Protein AF-A0A7Y7B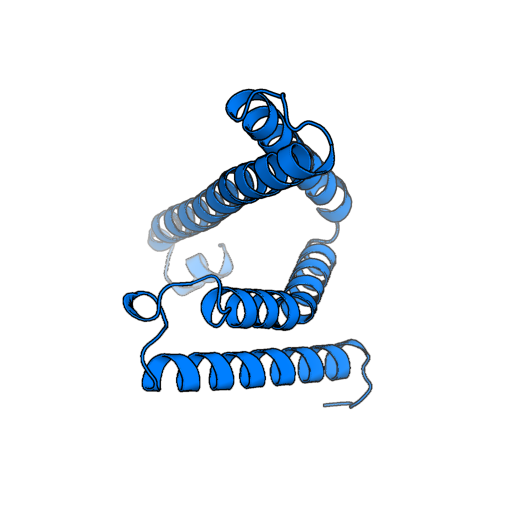IA2-F1 (afdb_monomer)

Sequence (148 aa):
MKLYTSAIGNWAYVIIAIAAFSTMFSTTITVVDGFGRAMGETIRLIFFKNAGIRTLYTVMMIVVAGVSFVFILLLASNLKDLVDLATTLSFVIAPVFAYINYKVIMSDQISAEFKPKPWLKNLAIAGLIFLTVFAIIYIVVYFDIISI

Structure (mmCIF, N/CA/C/O backbone):
data_AF-A0A7Y7BIA2-F1
#
_entry.id   AF-A0A7Y7BIA2-F1
#
loop_
_atom_site.group_PDB
_atom_site.id
_atom_site.type_symbol
_atom_site.label_atom_id
_atom_site.label_alt_id
_atom_site.label_comp_id
_atom_site.label_asym_id
_atom_site.label_entity_id
_atom_site.label_seq_id
_atom_site.pdbx_PDB_ins_code
_atom_site.Cartn_x
_atom_site.Cartn_y
_atom_site.Cartn_z
_atom_site.occupancy
_atom_site.B_iso_or_equiv
_atom_site.auth_seq_id
_atom_site.auth_comp_id
_atom_site.auth_asym_id
_atom_site.auth_atom_id
_atom_site.pdbx_PDB_model_num
ATOM 1 N N . MET A 1 1 ? 11.913 4.043 -21.008 1.00 60.03 1 MET A N 1
ATOM 2 C CA . MET A 1 1 ? 12.055 5.406 -21.577 1.00 60.03 1 MET A CA 1
ATOM 3 C C . MET A 1 1 ? 12.566 5.392 -23.013 1.00 60.03 1 MET A C 1
ATOM 5 O O . MET A 1 1 ? 11.836 5.890 -23.854 1.00 60.03 1 MET A O 1
ATOM 9 N N . LYS A 1 2 ? 13.715 4.758 -23.321 1.00 67.06 2 LYS A N 1
ATOM 10 C CA . LYS A 1 2 ? 14.268 4.687 -24.696 1.00 67.06 2 LYS A CA 1
ATOM 11 C C . LYS A 1 2 ? 13.275 4.194 -25.762 1.00 67.06 2 LYS A C 1
ATOM 13 O O . LYS A 1 2 ? 13.246 4.732 -26.859 1.00 67.06 2 LYS A O 1
ATOM 18 N N . LEU A 1 3 ? 12.435 3.218 -25.413 1.00 71.00 3 LEU A N 1
ATOM 19 C CA . LEU A 1 3 ? 11.439 2.640 -26.320 1.00 71.00 3 LEU A CA 1
ATOM 20 C C . LEU A 1 3 ? 10.357 3.660 -26.730 1.00 71.00 3 LEU A C 1
ATOM 22 O O . LEU A 1 3 ? 10.069 3.820 -27.909 1.00 71.00 3 LEU A O 1
ATOM 26 N N . TYR A 1 4 ? 9.833 4.427 -25.768 1.00 69.94 4 TYR A N 1
ATOM 27 C CA . TYR A 1 4 ? 8.806 5.447 -26.014 1.00 69.94 4 TYR A CA 1
ATOM 28 C C . TYR A 1 4 ? 9.367 6.708 -26.679 1.00 69.94 4 TYR A C 1
ATOM 30 O O . TYR A 1 4 ? 8.738 7.263 -27.575 1.00 69.94 4 TYR A O 1
ATOM 38 N N . THR A 1 5 ? 10.576 7.137 -26.304 1.00 74.56 5 THR A N 1
ATOM 39 C CA . THR A 1 5 ? 11.243 8.277 -26.957 1.00 74.56 5 THR A CA 1
ATOM 40 C C . THR A 1 5 ? 11.655 7.968 -28.389 1.00 74.56 5 THR A C 1
ATOM 42 O O . THR A 1 5 ? 11.675 8.873 -29.216 1.00 74.56 5 THR A O 1
ATOM 45 N N . SER A 1 6 ? 11.954 6.702 -28.701 1.00 77.69 6 SER A N 1
ATOM 46 C CA . SER A 1 6 ? 12.239 6.271 -30.073 1.00 77.69 6 SER A CA 1
ATOM 47 C C . SER A 1 6 ? 10.989 6.240 -30.958 1.00 77.69 6 SER A C 1
ATOM 49 O O . SER A 1 6 ? 11.120 6.399 -32.165 1.00 77.69 6 SER A O 1
ATOM 51 N N . ALA A 1 7 ? 9.800 6.033 -30.382 1.00 82.12 7 ALA A N 1
ATOM 52 C CA . ALA A 1 7 ? 8.540 5.978 -31.125 1.00 82.12 7 ALA A CA 1
ATOM 53 C C . ALA A 1 7 ? 7.875 7.358 -31.303 1.00 82.12 7 ALA A C 1
ATOM 55 O O . ALA A 1 7 ? 7.305 7.629 -32.354 1.00 82.12 7 ALA A O 1
ATOM 56 N N . ILE A 1 8 ? 7.941 8.228 -30.286 1.00 83.38 8 ILE A N 1
ATOM 57 C CA . ILE A 1 8 ? 7.230 9.527 -30.257 1.00 83.38 8 ILE A CA 1
ATOM 58 C C . ILE A 1 8 ? 8.169 10.712 -30.556 1.00 83.38 8 ILE A C 1
ATOM 60 O O . ILE A 1 8 ? 7.735 11.777 -30.998 1.00 83.38 8 ILE A O 1
ATOM 64 N N . GLY A 1 9 ? 9.472 10.536 -30.337 1.00 83.00 9 GLY A N 1
ATOM 65 C CA . GLY A 1 9 ? 10.485 11.576 -30.484 1.00 83.00 9 GLY A CA 1
ATOM 66 C C . GLY A 1 9 ? 11.057 12.049 -29.147 1.00 83.00 9 GLY A C 1
ATOM 67 O O . GLY A 1 9 ? 10.478 11.868 -28.073 1.00 83.00 9 GLY A O 1
ATOM 68 N N . ASN A 1 10 ? 12.235 12.674 -29.213 1.00 83.75 10 ASN A N 1
ATOM 69 C CA . ASN A 1 10 ? 13.040 12.988 -28.030 1.00 83.75 10 ASN A CA 1
ATOM 70 C C . ASN A 1 10 ? 12.393 14.037 -27.101 1.00 83.75 10 ASN A C 1
ATOM 72 O O . ASN A 1 10 ? 12.648 14.039 -25.900 1.00 83.75 10 ASN A O 1
ATOM 76 N N . TRP A 1 11 ? 11.513 14.895 -27.631 1.00 87.50 11 TRP A N 1
ATOM 77 C CA . TRP A 1 11 ? 10.777 15.907 -26.858 1.00 87.50 11 TRP A CA 1
ATOM 78 C C . TRP A 1 11 ? 9.844 15.282 -25.806 1.00 87.50 11 TRP A C 1
ATOM 80 O O . TRP A 1 11 ? 9.665 15.841 -24.724 1.00 87.50 11 TRP A O 1
ATOM 90 N N . ALA A 1 12 ? 9.308 14.087 -26.080 1.00 87.75 12 ALA A N 1
ATOM 91 C CA . ALA A 1 12 ? 8.417 13.378 -25.166 1.00 8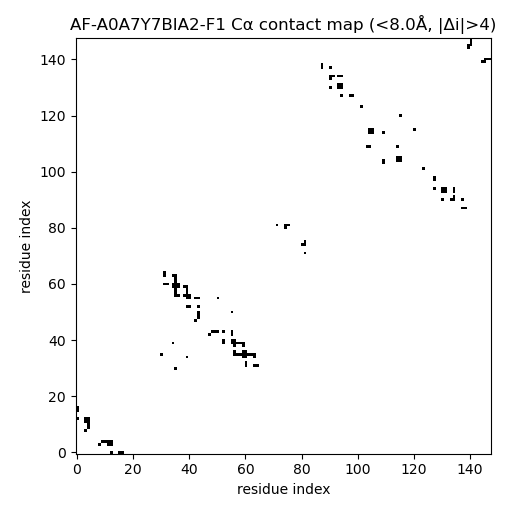7.75 12 ALA A CA 1
ATOM 92 C C . ALA A 1 12 ? 9.149 12.831 -23.930 1.00 87.75 12 ALA A C 1
ATOM 94 O O . ALA A 1 12 ? 8.505 12.534 -22.924 1.00 87.75 12 ALA A O 1
ATOM 95 N N . TYR A 1 13 ? 10.486 12.725 -23.969 1.00 87.25 13 TYR A N 1
ATOM 96 C CA . TYR A 1 13 ? 11.281 12.223 -22.847 1.00 87.25 13 TYR A CA 1
ATOM 97 C C . TYR A 1 13 ? 10.999 12.991 -21.557 1.00 87.25 13 TYR A C 1
ATOM 99 O O . TYR A 1 13 ? 10.735 12.379 -20.527 1.00 87.25 13 TYR A O 1
ATOM 107 N N . VAL A 1 14 ? 11.024 14.325 -21.625 1.00 89.31 14 VAL A N 1
ATOM 108 C CA . VAL A 1 14 ? 10.873 15.190 -20.448 1.00 89.31 14 VAL A CA 1
ATOM 109 C C . VAL A 1 14 ? 9.484 15.021 -19.833 1.00 89.31 14 VAL A C 1
ATOM 111 O O . VAL A 1 14 ? 9.364 14.862 -18.622 1.00 89.31 14 VAL A O 1
ATOM 114 N N . ILE A 1 15 ? 8.443 14.967 -20.668 1.00 91.12 15 ILE A N 1
ATOM 115 C CA . ILE A 1 15 ? 7.057 14.781 -20.218 1.00 91.12 15 ILE A CA 1
ATOM 116 C C . ILE A 1 15 ? 6.892 13.414 -19.547 1.00 91.12 15 ILE A C 1
ATOM 118 O O . ILE A 1 15 ? 6.371 13.329 -18.436 1.00 91.12 15 ILE A O 1
ATOM 122 N N . ILE A 1 16 ? 7.379 12.347 -20.188 1.00 89.88 16 ILE A N 1
ATOM 123 C CA . ILE A 1 16 ? 7.281 10.979 -19.661 1.00 89.88 16 ILE A CA 1
ATOM 124 C C . ILE A 1 16 ? 8.078 10.841 -18.361 1.00 89.88 16 ILE A C 1
ATOM 126 O O . ILE A 1 16 ? 7.600 10.212 -17.419 1.00 89.88 16 ILE A O 1
ATOM 130 N N . ALA A 1 17 ? 9.276 11.422 -18.289 1.00 90.94 17 ALA A N 1
ATOM 131 C CA . ALA A 1 17 ? 10.119 11.362 -17.101 1.00 90.94 17 ALA A CA 1
ATOM 132 C C . ALA A 1 17 ? 9.457 12.056 -15.903 1.00 90.94 17 ALA A C 1
ATOM 134 O O . ALA A 1 17 ? 9.398 11.463 -14.827 1.00 90.94 17 ALA A O 1
ATOM 135 N N . ILE A 1 18 ? 8.905 13.261 -16.097 1.00 94.56 18 ILE A N 1
ATOM 136 C CA . ILE A 1 18 ? 8.185 13.988 -15.042 1.00 94.56 18 ILE A CA 1
ATOM 137 C C . ILE A 1 18 ? 6.943 13.203 -14.611 1.00 94.56 18 ILE A C 1
ATOM 139 O O . ILE A 1 18 ? 6.758 12.971 -13.421 1.00 94.56 18 ILE A O 1
ATOM 143 N N . ALA A 1 19 ? 6.129 12.726 -15.556 1.00 93.44 19 ALA A N 1
ATOM 144 C CA . ALA A 1 19 ? 4.916 11.970 -15.244 1.00 93.44 19 ALA A CA 1
ATOM 145 C C . ALA A 1 19 ? 5.213 10.669 -14.477 1.00 93.44 19 ALA A C 1
ATOM 147 O O . ALA A 1 19 ? 4.559 10.371 -13.474 1.00 93.44 19 ALA A O 1
ATOM 148 N N . ALA A 1 20 ? 6.221 9.908 -14.915 1.00 91.69 20 ALA A N 1
ATOM 149 C CA . ALA A 1 20 ? 6.640 8.678 -14.251 1.00 91.69 20 ALA A CA 1
ATOM 150 C C . ALA A 1 20 ? 7.181 8.955 -12.841 1.00 91.69 20 ALA A C 1
ATOM 152 O O . ALA A 1 20 ? 6.778 8.281 -11.893 1.00 91.69 20 ALA A O 1
ATOM 153 N N . PHE A 1 21 ? 8.034 9.976 -12.690 1.00 94.38 21 PHE A N 1
ATOM 154 C CA . PHE A 1 21 ? 8.560 10.378 -11.387 1.00 94.38 21 PHE A CA 1
ATOM 155 C C . PHE A 1 21 ? 7.437 10.810 -10.443 1.00 94.38 21 PHE A C 1
ATOM 157 O O . PHE A 1 21 ? 7.340 10.280 -9.341 1.00 94.38 21 PHE A O 1
ATOM 164 N N . SER A 1 22 ? 6.553 11.712 -10.877 1.00 96.25 22 SER A N 1
ATOM 165 C CA . SER A 1 22 ? 5.427 12.183 -10.066 1.00 96.25 22 SER A CA 1
ATOM 166 C C . SER A 1 22 ? 4.511 11.039 -9.636 1.00 96.25 22 SER A C 1
ATOM 168 O O . SER A 1 22 ? 4.091 11.002 -8.481 1.00 96.25 22 SER A O 1
ATOM 170 N N . THR A 1 23 ? 4.252 10.075 -10.525 1.00 95.31 23 THR A N 1
ATOM 171 C CA . THR A 1 23 ? 3.422 8.903 -10.212 1.00 95.31 23 THR A CA 1
ATOM 172 C C . THR A 1 23 ? 4.082 8.026 -9.145 1.00 95.31 23 THR A C 1
ATOM 174 O O . THR A 1 23 ? 3.469 7.767 -8.112 1.00 95.31 23 THR A O 1
ATOM 177 N N . MET A 1 24 ? 5.345 7.624 -9.339 1.00 93.88 24 MET A N 1
ATOM 178 C CA . MET A 1 24 ? 6.067 6.766 -8.383 1.00 93.88 24 MET A CA 1
ATOM 179 C C . MET A 1 24 ? 6.331 7.468 -7.043 1.00 93.88 24 MET A C 1
ATOM 181 O O . MET A 1 24 ? 6.277 6.849 -5.975 1.00 93.88 24 MET A O 1
ATOM 185 N N . PHE A 1 25 ? 6.597 8.773 -7.081 1.00 94.69 25 PHE A N 1
ATOM 186 C CA . PHE A 1 25 ? 6.795 9.578 -5.883 1.00 94.69 25 PHE A CA 1
ATOM 187 C C . PHE A 1 25 ? 5.499 9.693 -5.076 1.00 94.69 25 PHE A C 1
ATOM 189 O O . PHE A 1 25 ? 5.505 9.446 -3.870 1.00 94.69 25 PHE A O 1
ATOM 196 N N . SER A 1 26 ? 4.372 9.974 -5.742 1.00 96.12 26 SER A N 1
ATOM 197 C CA . SER A 1 26 ? 3.064 10.034 -5.088 1.00 96.12 26 SER A CA 1
ATOM 198 C C . SER A 1 26 ? 2.709 8.703 -4.433 1.00 96.12 26 SER A C 1
ATOM 200 O O . SER A 1 26 ? 2.313 8.697 -3.270 1.00 96.12 26 SER A O 1
ATOM 202 N N . THR A 1 27 ? 2.886 7.573 -5.127 1.00 94.25 27 THR A N 1
ATOM 203 C CA . THR A 1 27 ? 2.580 6.254 -4.550 1.00 94.25 27 THR A CA 1
ATOM 204 C C . THR A 1 27 ? 3.458 5.944 -3.342 1.00 94.25 27 THR A C 1
ATOM 206 O O . THR A 1 27 ? 2.969 5.400 -2.355 1.00 94.25 27 THR A O 1
ATOM 209 N N . THR A 1 28 ? 4.734 6.342 -3.380 1.00 93.81 28 THR A N 1
ATOM 210 C CA . THR A 1 28 ? 5.658 6.158 -2.251 1.00 93.81 28 THR A CA 1
ATOM 211 C C . THR A 1 28 ? 5.203 6.951 -1.028 1.00 93.81 28 THR A C 1
ATOM 213 O O . THR A 1 28 ? 5.124 6.391 0.065 1.00 93.81 28 THR A O 1
ATOM 216 N N . ILE A 1 29 ? 4.839 8.227 -1.205 1.00 94.12 29 ILE A N 1
ATOM 217 C CA . ILE A 1 29 ? 4.316 9.060 -0.113 1.00 94.12 29 ILE A CA 1
ATOM 218 C C . ILE A 1 29 ? 3.032 8.458 0.452 1.00 94.12 29 ILE A C 1
ATOM 220 O O . ILE A 1 29 ? 2.927 8.298 1.665 1.00 94.12 29 ILE A O 1
ATOM 224 N N . THR A 1 30 ? 2.076 8.089 -0.405 1.00 94.75 30 THR A N 1
ATOM 225 C CA . THR A 1 30 ? 0.792 7.527 0.033 1.00 94.75 30 THR A CA 1
ATOM 226 C C . THR A 1 30 ? 0.975 6.255 0.862 1.00 94.75 30 THR A C 1
ATOM 228 O O . THR A 1 30 ? 0.293 6.089 1.871 1.00 94.75 30 THR A O 1
ATOM 231 N N . VAL A 1 31 ? 1.902 5.371 0.479 1.00 93.19 31 VAL A N 1
ATOM 232 C CA . VAL A 1 31 ? 2.191 4.137 1.227 1.00 93.19 31 VAL A CA 1
ATOM 233 C C . VAL A 1 31 ? 2.860 4.455 2.564 1.00 93.19 31 VAL A C 1
ATOM 235 O O .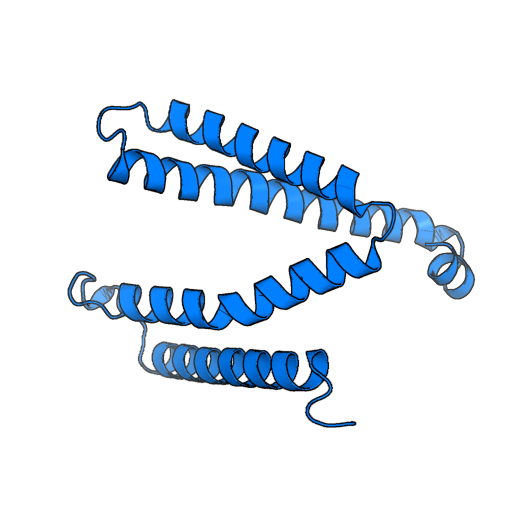 VAL A 1 31 ? 2.396 3.992 3.603 1.00 93.19 31 VAL A O 1
ATOM 238 N N . VAL A 1 32 ? 3.917 5.267 2.567 1.00 94.88 32 VAL A N 1
ATOM 239 C CA . VAL A 1 32 ? 4.677 5.572 3.790 1.00 94.88 32 VAL A CA 1
ATOM 240 C C . VAL A 1 32 ? 3.820 6.325 4.819 1.00 94.88 32 VAL A C 1
ATOM 242 O O . VAL A 1 32 ? 3.826 5.969 5.998 1.00 94.88 32 VAL A O 1
ATOM 245 N N . ASP A 1 33 ? 3.036 7.310 4.378 1.00 94.00 33 ASP A N 1
ATOM 246 C CA . ASP A 1 33 ? 2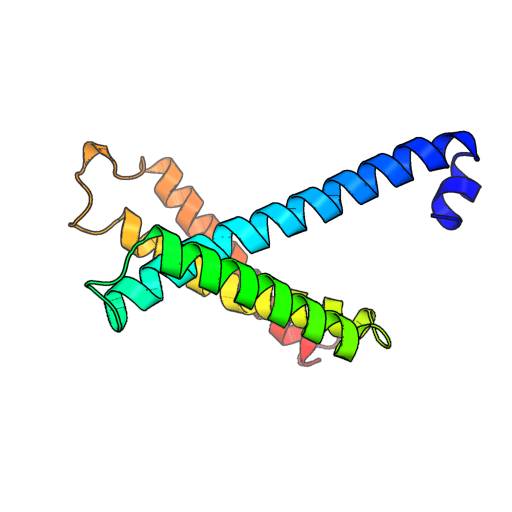.106 8.066 5.226 1.00 94.00 33 ASP A CA 1
ATOM 247 C C . ASP A 1 33 ? 0.923 7.201 5.693 1.00 94.00 33 ASP A C 1
ATOM 249 O O . ASP A 1 33 ? 0.658 7.073 6.894 1.00 94.00 33 ASP A O 1
ATOM 253 N N . GLY A 1 34 ? 0.250 6.537 4.748 1.00 93.88 34 GLY A N 1
ATOM 254 C CA . GLY A 1 34 ? -0.953 5.752 5.010 1.00 93.88 34 GLY A CA 1
ATOM 255 C C . GLY A 1 34 ? -0.696 4.561 5.931 1.00 93.88 34 GLY A C 1
ATOM 256 O O . GLY A 1 34 ? -1.376 4.410 6.952 1.00 93.88 34 GLY A O 1
ATOM 257 N N . PHE A 1 35 ? 0.310 3.736 5.620 1.00 92.88 35 PHE A N 1
ATOM 258 C CA . PHE A 1 35 ? 0.661 2.592 6.465 1.00 92.88 35 PHE A CA 1
ATOM 259 C C . PHE A 1 35 ? 1.294 3.031 7.783 1.00 92.88 35 PHE A C 1
ATOM 261 O O . PHE A 1 35 ? 0.957 2.451 8.813 1.00 92.88 35 PHE A O 1
ATOM 268 N N . GLY A 1 36 ? 2.124 4.081 7.798 1.00 94.06 36 GLY A N 1
ATOM 269 C CA . GLY A 1 36 ? 2.675 4.628 9.041 1.00 94.06 36 GLY A CA 1
ATOM 270 C C . GLY A 1 36 ? 1.575 5.016 10.035 1.00 94.06 36 GLY A C 1
ATOM 271 O O . GLY A 1 36 ? 1.648 4.675 11.219 1.00 94.06 36 GLY A O 1
ATOM 272 N N . ARG A 1 37 ? 0.500 5.653 9.553 1.00 92.94 37 ARG A N 1
ATOM 273 C CA . ARG A 1 37 ? -0.662 6.022 10.375 1.00 92.94 37 ARG A CA 1
ATOM 274 C C . ARG A 1 37 ? -1.487 4.814 10.812 1.00 92.94 37 ARG A C 1
ATOM 276 O O . ARG A 1 37 ? -1.784 4.685 11.999 1.00 92.94 37 ARG A O 1
ATOM 283 N N . ALA A 1 38 ? -1.839 3.926 9.883 1.00 93.00 38 ALA A N 1
ATOM 284 C CA . ALA A 1 38 ? -2.664 2.756 10.184 1.00 93.00 38 ALA A CA 1
ATOM 285 C C . ALA A 1 38 ? -1.964 1.782 11.151 1.00 93.00 38 ALA A C 1
ATOM 287 O O . ALA A 1 38 ? -2.562 1.333 12.133 1.00 93.00 38 ALA A O 1
ATOM 288 N N . MET A 1 39 ? -0.680 1.494 10.917 1.00 93.44 39 MET A N 1
ATOM 289 C CA . MET A 1 39 ? 0.128 0.647 11.797 1.00 93.44 39 MET A CA 1
ATOM 290 C C . MET A 1 39 ? 0.378 1.320 13.146 1.00 93.44 39 MET A C 1
ATOM 292 O O . MET A 1 39 ? 0.294 0.653 14.176 1.00 93.44 39 MET A O 1
ATOM 296 N N . GLY A 1 40 ? 0.624 2.636 13.148 1.00 93.69 40 GLY A N 1
ATOM 297 C CA . GLY A 1 40 ? 0.760 3.433 14.364 1.00 93.69 40 GLY A CA 1
ATOM 298 C C . GLY A 1 40 ? -0.444 3.268 15.290 1.00 93.69 40 GLY A C 1
ATOM 299 O O . GLY A 1 40 ? -0.277 2.858 16.435 1.00 93.69 40 GLY A O 1
ATOM 300 N N . GLU A 1 41 ? -1.667 3.489 14.802 1.00 93.25 41 GLU A N 1
ATOM 301 C CA . GLU A 1 41 ? -2.863 3.286 15.636 1.00 93.25 41 GLU A CA 1
ATOM 302 C C . GLU A 1 41 ? -3.065 1.830 16.046 1.00 93.25 41 GLU A C 1
ATOM 304 O O . GLU A 1 41 ? -3.409 1.552 17.194 1.00 93.25 41 GLU A O 1
ATOM 309 N N . THR A 1 42 ? -2.821 0.888 15.135 1.00 92.25 42 THR A N 1
ATOM 310 C CA . THR A 1 42 ? -3.010 -0.540 15.420 1.00 92.25 42 THR A CA 1
ATOM 311 C C . THR A 1 42 ? -2.116 -0.988 16.579 1.00 92.25 42 THR A C 1
ATOM 313 O O . THR A 1 42 ? -2.592 -1.584 17.545 1.00 92.25 42 THR A O 1
ATOM 316 N N . ILE A 1 43 ? -0.828 -0.638 16.546 1.00 92.88 43 ILE A N 1
ATOM 317 C CA . ILE A 1 43 ? 0.130 -1.002 17.601 1.00 92.88 43 ILE A CA 1
ATOM 318 C C . ILE A 1 43 ? -0.174 -0.248 18.898 1.00 92.88 43 ILE A C 1
ATOM 320 O O . ILE A 1 43 ? -0.037 -0.815 19.986 1.00 92.88 43 ILE A O 1
ATOM 324 N N . ARG A 1 44 ? -0.639 1.003 18.807 1.00 93.44 44 ARG A N 1
ATOM 325 C CA . ARG A 1 44 ? -1.070 1.773 19.978 1.00 93.44 44 ARG A CA 1
ATOM 326 C C . ARG A 1 44 ? -2.217 1.075 20.696 1.00 93.44 44 ARG A C 1
ATOM 328 O O . ARG A 1 44 ? -2.160 0.907 21.909 1.00 93.44 44 ARG A O 1
ATOM 335 N N . LEU A 1 45 ? -3.243 0.665 19.956 1.00 92.06 45 LEU A N 1
ATOM 336 C CA . LEU A 1 45 ? -4.433 0.033 20.519 1.00 92.06 45 LEU A CA 1
ATOM 337 C C . LEU A 1 45 ? -4.133 -1.345 21.119 1.00 92.06 45 LEU A C 1
ATOM 339 O O . LEU A 1 45 ? -4.727 -1.685 22.141 1.00 92.06 45 LEU A O 1
ATOM 343 N N . ILE A 1 46 ? -3.213 -2.108 20.520 1.00 93.19 46 ILE A N 1
ATOM 344 C CA . ILE A 1 46 ? -2.891 -3.472 20.964 1.00 93.19 46 ILE A CA 1
ATOM 345 C C . ILE A 1 46 ? -1.877 -3.483 22.119 1.00 93.19 46 ILE A C 1
ATOM 347 O O . ILE A 1 46 ? -2.091 -4.190 23.101 1.00 93.19 46 ILE A O 1
ATOM 351 N N . PHE A 1 47 ? -0.783 -2.718 22.026 1.00 91.88 47 PHE A N 1
ATOM 352 C CA . PHE A 1 47 ? 0.370 -2.864 22.930 1.00 91.88 47 PHE A CA 1
ATOM 353 C C . PHE A 1 47 ? 0.664 -1.629 23.786 1.00 91.88 47 PHE A C 1
ATOM 355 O O . PHE A 1 47 ? 1.127 -1.763 24.917 1.00 91.88 47 PHE A O 1
ATOM 362 N N . PHE A 1 48 ? 0.401 -0.421 23.280 1.00 88.31 48 PHE A N 1
ATOM 363 C CA . PHE A 1 48 ? 0.858 0.821 23.914 1.00 88.31 48 PHE A CA 1
ATOM 364 C C . PHE A 1 48 ? -0.255 1.868 24.020 1.00 88.31 48 PHE A C 1
ATOM 366 O O . PHE A 1 48 ? -0.119 2.989 23.533 1.00 88.31 48 PHE A O 1
ATOM 373 N N . LYS A 1 49 ? -1.361 1.524 24.692 1.00 83.19 49 LYS A N 1
ATOM 374 C CA . LYS A 1 49 ? -2.578 2.362 24.758 1.00 83.19 49 LYS A CA 1
ATOM 375 C C . LYS A 1 49 ? -2.322 3.788 25.275 1.00 83.19 49 LYS A C 1
ATOM 377 O O . LYS A 1 49 ? -2.976 4.733 24.837 1.00 83.19 49 LYS A O 1
ATOM 382 N N . ASN A 1 50 ? -1.329 3.940 26.154 1.00 85.06 50 ASN A N 1
ATOM 383 C CA . ASN A 1 50 ? -0.931 5.218 26.752 1.00 85.06 50 ASN A CA 1
ATOM 384 C C . ASN A 1 50 ? 0.162 5.963 25.962 1.00 85.06 50 ASN A C 1
ATOM 386 O O . ASN A 1 50 ? 0.515 7.081 26.329 1.00 85.06 50 ASN A O 1
ATOM 390 N N . ALA A 1 51 ? 0.719 5.372 24.901 1.00 83.50 51 ALA A N 1
ATOM 391 C CA . ALA A 1 51 ? 1.747 6.030 24.105 1.00 83.50 51 ALA A CA 1
ATOM 392 C C . ALA A 1 51 ? 1.174 7.178 23.265 1.00 83.50 51 ALA A C 1
ATOM 394 O O . ALA A 1 51 ? 0.011 7.173 22.840 1.00 83.50 51 ALA A O 1
ATOM 395 N N . GLY A 1 52 ? 2.037 8.164 23.009 1.00 86.38 52 GLY A N 1
ATOM 396 C CA . GLY A 1 52 ? 1.733 9.313 22.171 1.00 86.38 52 GLY A CA 1
ATOM 397 C C . GLY A 1 52 ? 1.469 8.896 20.728 1.00 86.38 52 GLY A C 1
ATOM 398 O O . GLY A 1 52 ? 2.312 8.275 20.080 1.00 86.38 52 GLY A O 1
ATOM 399 N N . ILE A 1 53 ? 0.309 9.301 20.216 1.00 87.56 53 ILE A N 1
ATOM 400 C CA . ILE A 1 53 ? -0.177 8.966 18.874 1.00 87.56 53 ILE A CA 1
ATOM 401 C C . ILE A 1 53 ? 0.827 9.366 17.780 1.00 87.56 53 ILE A C 1
ATOM 403 O O . ILE A 1 53 ? 1.147 8.588 16.887 1.00 87.56 53 ILE A O 1
ATOM 407 N N . ARG A 1 54 ? 1.409 10.565 17.923 1.00 88.75 54 ARG A N 1
ATOM 408 C CA . ARG A 1 54 ? 2.368 11.144 16.980 1.00 88.75 54 ARG A CA 1
ATOM 409 C C . ARG A 1 54 ? 3.698 10.402 16.999 1.00 88.75 54 ARG A C 1
ATOM 411 O O . ARG A 1 54 ? 4.277 10.183 15.945 1.00 88.75 54 ARG A O 1
ATOM 418 N N . THR A 1 55 ? 4.156 9.992 18.180 1.00 90.19 55 THR A N 1
ATOM 419 C CA . THR A 1 55 ? 5.407 9.246 18.334 1.00 90.19 55 THR A CA 1
ATOM 420 C C . THR A 1 55 ? 5.311 7.903 17.630 1.00 90.19 55 THR A C 1
ATOM 422 O O . THR A 1 55 ? 6.183 7.569 16.834 1.00 90.19 55 THR A O 1
ATOM 425 N N . LEU A 1 56 ? 4.232 7.154 17.873 1.00 90.69 56 LEU A N 1
ATOM 426 C CA . LEU A 1 56 ? 4.082 5.823 17.293 1.00 90.69 56 LEU A CA 1
ATOM 427 C C . LEU A 1 56 ? 3.858 5.883 15.778 1.00 90.69 56 LEU A C 1
ATOM 429 O O . LEU A 1 56 ? 4.441 5.088 15.051 1.00 90.69 56 LEU A O 1
ATOM 433 N N . TYR A 1 57 ? 3.115 6.881 15.299 1.00 93.25 57 TYR A N 1
ATOM 434 C CA . TYR A 1 57 ? 3.019 7.203 13.876 1.00 93.25 57 TYR A CA 1
ATOM 435 C C . TYR A 1 57 ? 4.388 7.477 13.235 1.00 93.25 57 TYR A C 1
ATOM 437 O O . TYR A 1 57 ? 4.729 6.842 12.240 1.00 93.25 57 TYR A O 1
ATOM 445 N N . THR A 1 58 ? 5.198 8.381 13.801 1.00 92.69 58 THR A N 1
ATOM 446 C CA . THR A 1 58 ? 6.522 8.711 13.247 1.00 92.69 58 THR A CA 1
ATOM 447 C C . THR A 1 58 ? 7.449 7.498 13.248 1.00 92.69 58 THR A C 1
ATOM 449 O O . THR A 1 58 ? 8.129 7.252 12.254 1.00 92.69 58 THR A O 1
ATOM 452 N N . VAL A 1 59 ? 7.449 6.706 14.326 1.00 94.25 59 VAL A N 1
ATOM 453 C CA . VAL A 1 59 ? 8.238 5.468 14.393 1.00 94.25 59 VAL A CA 1
ATOM 454 C C . VAL A 1 59 ? 7.789 4.489 13.310 1.00 94.25 59 VAL A C 1
ATOM 456 O O . VAL A 1 59 ? 8.629 3.986 12.569 1.00 94.25 59 VAL A O 1
ATOM 459 N N . MET A 1 60 ? 6.483 4.254 13.161 1.00 94.44 60 MET A N 1
ATOM 460 C CA . MET A 1 60 ? 5.974 3.320 12.154 1.00 94.44 60 MET A CA 1
ATOM 461 C C . MET A 1 60 ? 6.208 3.802 10.727 1.00 94.44 60 MET A C 1
ATOM 463 O O . MET A 1 60 ? 6.525 2.988 9.869 1.00 94.44 60 MET A O 1
ATOM 467 N N . MET A 1 61 ? 6.145 5.107 10.469 1.00 94.88 61 MET A N 1
ATOM 468 C CA . MET A 1 61 ? 6.521 5.671 9.173 1.00 94.88 61 MET A CA 1
ATOM 469 C C . MET A 1 61 ? 7.983 5.353 8.821 1.00 94.88 61 MET A C 1
ATOM 471 O O . MET A 1 61 ? 8.263 4.896 7.712 1.00 94.88 61 MET A O 1
ATOM 475 N N . ILE A 1 62 ? 8.910 5.549 9.768 1.00 95.69 62 ILE A N 1
ATOM 476 C CA . ILE A 1 62 ? 10.334 5.229 9.576 1.00 95.69 62 ILE A CA 1
ATOM 477 C C . ILE A 1 62 ? 10.519 3.725 9.354 1.00 95.69 62 ILE A C 1
ATOM 479 O O . ILE A 1 62 ? 11.283 3.328 8.477 1.00 95.69 62 ILE A O 1
ATOM 483 N N . VAL A 1 63 ? 9.797 2.888 10.104 1.00 95.69 63 VAL A N 1
ATOM 484 C CA . VAL A 1 63 ? 9.835 1.428 9.941 1.00 95.69 63 VAL A CA 1
ATOM 485 C C . VAL A 1 63 ? 9.341 1.020 8.553 1.00 95.69 63 VAL A C 1
ATOM 487 O O . VAL A 1 63 ? 10.036 0.273 7.872 1.00 95.69 63 VAL A O 1
ATOM 490 N N . VAL A 1 64 ? 8.196 1.534 8.094 1.00 95.00 64 VAL A N 1
ATOM 491 C CA . VAL A 1 64 ? 7.652 1.236 6.757 1.00 95.00 64 VAL A CA 1
ATOM 492 C C . VAL A 1 64 ? 8.638 1.652 5.667 1.00 95.00 64 VAL A C 1
ATOM 494 O O . VAL A 1 64 ? 8.928 0.854 4.775 1.00 95.00 64 VAL A O 1
ATOM 497 N N . ALA A 1 65 ? 9.200 2.861 5.752 1.00 94.94 65 ALA A N 1
ATOM 498 C CA . ALA A 1 65 ? 10.186 3.343 4.788 1.00 94.94 65 ALA A CA 1
ATOM 499 C C . ALA A 1 65 ? 11.465 2.487 4.796 1.00 94.94 65 ALA A C 1
ATOM 501 O O . ALA A 1 65 ? 11.937 2.074 3.737 1.00 94.94 65 ALA A O 1
ATOM 502 N N . GLY A 1 66 ? 11.995 2.172 5.981 1.00 95.62 66 GLY A N 1
ATOM 503 C CA . GLY A 1 66 ? 13.207 1.372 6.146 1.00 95.62 66 GLY A CA 1
ATOM 504 C C . GLY A 1 66 ? 13.042 -0.062 5.647 1.00 95.62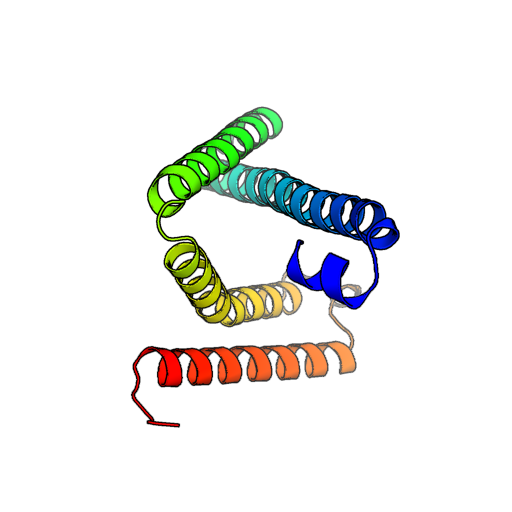 66 GLY A C 1
ATOM 505 O O . GLY A 1 66 ? 13.859 -0.532 4.859 1.00 95.62 66 GLY A O 1
ATOM 506 N N . VAL A 1 67 ? 11.961 -0.742 6.039 1.00 93.88 67 VAL A N 1
ATOM 507 C CA . VAL A 1 67 ? 11.662 -2.113 5.591 1.00 93.88 67 VAL A CA 1
ATOM 508 C C . VAL A 1 67 ? 11.457 -2.153 4.079 1.00 93.88 67 VAL A C 1
ATOM 510 O O . VAL A 1 67 ? 12.020 -3.025 3.420 1.00 93.88 67 VAL A O 1
ATOM 513 N N . SER A 1 68 ? 10.719 -1.190 3.519 1.00 91.50 68 SER A N 1
ATOM 514 C CA . SER A 1 68 ? 10.511 -1.102 2.068 1.00 91.50 68 SER A CA 1
ATOM 515 C C . SER A 1 68 ? 11.832 -0.906 1.326 1.00 91.50 68 SER A C 1
ATOM 517 O O . SER A 1 68 ? 12.083 -1.574 0.327 1.00 91.50 68 SER A O 1
ATOM 519 N N . PHE A 1 69 ? 12.708 -0.035 1.832 1.00 92.00 69 PHE A N 1
ATOM 520 C CA . PHE A 1 69 ? 14.019 0.207 1.233 1.00 92.00 69 PHE A CA 1
ATOM 521 C C . PHE A 1 69 ? 14.913 -1.039 1.275 1.00 92.00 69 PHE A C 1
ATOM 523 O O . PHE A 1 69 ? 15.525 -1.385 0.267 1.00 92.00 69 PHE A O 1
ATOM 530 N N . VAL A 1 70 ? 14.935 -1.759 2.402 1.00 92.12 70 VAL A N 1
ATOM 531 C CA . VAL A 1 70 ? 15.657 -3.037 2.520 1.00 92.12 70 VAL A CA 1
ATOM 532 C C . VAL A 1 70 ? 15.111 -4.066 1.529 1.00 92.12 70 VAL A C 1
ATOM 534 O O . VAL A 1 70 ? 15.894 -4.692 0.819 1.00 92.12 70 VAL A O 1
ATOM 537 N N . PHE A 1 71 ? 13.787 -4.205 1.420 1.00 88.31 71 PHE A N 1
ATOM 538 C CA . PHE A 1 71 ? 13.160 -5.109 0.451 1.00 88.31 71 PHE A CA 1
ATOM 539 C C . PHE A 1 71 ? 13.558 -4.783 -0.991 1.00 88.31 71 PHE A C 1
ATOM 541 O O . PHE A 1 71 ? 13.884 -5.688 -1.758 1.00 88.31 71 PHE A O 1
ATOM 548 N N . ILE A 1 72 ? 13.582 -3.494 -1.346 1.00 88.38 72 ILE A N 1
ATOM 549 C CA . ILE A 1 72 ? 14.032 -3.046 -2.666 1.00 88.38 72 ILE A CA 1
ATOM 550 C C . ILE A 1 72 ? 15.495 -3.432 -2.883 1.00 88.38 72 ILE A C 1
ATOM 552 O O . ILE A 1 72 ? 15.801 -3.991 -3.925 1.00 88.38 72 ILE A O 1
ATOM 556 N N . LEU A 1 73 ? 16.396 -3.201 -1.923 1.00 89.56 73 LEU A N 1
ATOM 557 C CA . LEU A 1 73 ? 17.810 -3.566 -2.082 1.00 89.56 73 LEU A CA 1
ATOM 558 C C . LEU A 1 73 ? 18.022 -5.075 -2.269 1.00 89.56 73 LEU A C 1
ATOM 560 O O . LEU A 1 73 ? 18.881 -5.471 -3.054 1.00 89.56 73 LEU A O 1
ATOM 564 N N . LEU A 1 74 ? 17.239 -5.907 -1.577 1.00 88.00 74 LEU A N 1
ATOM 565 C CA . LEU A 1 74 ? 17.334 -7.365 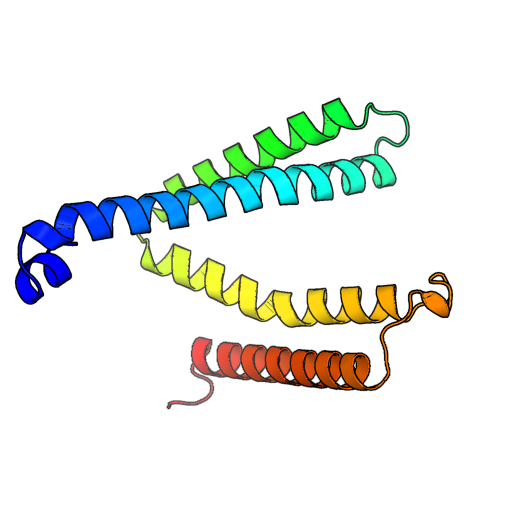-1.678 1.00 88.00 74 LEU A CA 1
ATOM 566 C C . LEU A 1 74 ? 16.836 -7.903 -3.027 1.00 88.00 74 LEU A C 1
ATOM 568 O O . LEU A 1 74 ? 17.380 -8.887 -3.521 1.00 88.00 74 LEU A O 1
ATOM 572 N N . LEU A 1 75 ? 15.810 -7.277 -3.616 1.00 84.50 75 LEU A N 1
ATOM 573 C CA . LEU A 1 75 ? 15.150 -7.758 -4.838 1.00 84.50 75 LEU A CA 1
ATOM 574 C C . LEU A 1 75 ? 15.426 -6.882 -6.078 1.00 84.50 75 LEU A C 1
ATOM 576 O O . LEU A 1 75 ? 14.953 -7.197 -7.168 1.00 84.50 75 LEU A O 1
ATOM 580 N N . ALA A 1 76 ? 16.211 -5.804 -5.965 1.00 80.19 76 ALA A N 1
ATOM 581 C CA . ALA A 1 76 ? 16.513 -4.895 -7.080 1.00 80.19 76 ALA A CA 1
ATOM 582 C C . ALA A 1 76 ? 17.246 -5.581 -8.242 1.00 80.19 76 ALA A C 1
ATOM 584 O O . ALA A 1 76 ? 17.123 -5.136 -9.383 1.00 80.19 76 ALA A O 1
ATOM 585 N N . SER A 1 77 ? 17.992 -6.657 -7.970 1.00 83.69 77 SER A N 1
ATOM 586 C CA . SER A 1 77 ? 18.647 -7.470 -9.002 1.00 83.69 77 SER A CA 1
ATOM 587 C C . SER A 1 77 ? 17.646 -8.199 -9.901 1.00 83.69 77 SER A C 1
ATOM 589 O O . SER A 1 77 ? 17.926 -8.384 -11.083 1.00 83.69 77 SER A O 1
ATOM 591 N N . ASN A 1 78 ? 16.467 -8.541 -9.372 1.00 86.06 78 ASN A N 1
ATOM 592 C CA . ASN A 1 78 ? 15.391 -9.231 -10.075 1.00 86.06 78 ASN A CA 1
ATOM 593 C C . ASN A 1 78 ? 14.075 -8.457 -9.914 1.00 86.06 78 ASN A C 1
ATOM 595 O O . ASN A 1 78 ? 13.144 -8.891 -9.237 1.00 86.06 78 ASN A O 1
ATOM 599 N N . LEU A 1 79 ? 13.978 -7.299 -10.578 1.00 84.38 79 LEU A N 1
ATOM 600 C CA . LEU A 1 79 ? 12.764 -6.468 -10.556 1.00 84.38 79 LEU A CA 1
ATOM 601 C C . LEU A 1 79 ? 11.495 -7.235 -10.950 1.00 84.38 79 LEU A C 1
ATOM 603 O O . LEU A 1 79 ? 10.418 -6.899 -10.467 1.00 84.38 79 LEU A O 1
ATOM 607 N N . LYS A 1 80 ? 11.620 -8.251 -11.812 1.00 84.81 80 LYS A N 1
ATOM 608 C CA . LYS A 1 80 ? 10.505 -9.129 -12.172 1.00 84.81 80 LYS A CA 1
ATOM 609 C C . LYS A 1 80 ? 9.937 -9.827 -10.933 1.00 84.81 80 LYS A C 1
ATOM 611 O O . LYS A 1 80 ? 8.756 -9.671 -10.657 1.00 84.81 80 LYS A O 1
ATOM 616 N N . ASP A 1 81 ? 10.787 -10.481 -10.147 1.00 83.94 81 ASP A N 1
ATOM 617 C CA . ASP A 1 81 ? 10.380 -11.207 -8.940 1.00 83.94 81 ASP A CA 1
ATOM 618 C C . ASP A 1 81 ? 9.743 -10.268 -7.904 1.00 83.94 81 ASP A C 1
ATOM 620 O O . ASP A 1 81 ? 8.755 -10.621 -7.263 1.00 83.94 81 ASP A O 1
ATOM 624 N N . LEU A 1 82 ? 10.267 -9.040 -7.772 1.00 85.94 82 LEU A N 1
ATOM 625 C CA . LEU A 1 82 ? 9.681 -8.008 -6.908 1.00 85.94 82 LEU A CA 1
ATOM 626 C C . LEU A 1 82 ? 8.248 -7.674 -7.324 1.00 85.94 82 LEU A C 1
ATOM 628 O O . LEU A 1 82 ? 7.349 -7.628 -6.481 1.00 85.94 82 LEU A O 1
ATOM 632 N N . VAL A 1 83 ? 8.041 -7.423 -8.617 1.00 87.00 83 VAL A N 1
ATOM 633 C CA . VAL A 1 83 ? 6.732 -7.051 -9.162 1.00 87.00 83 VAL A CA 1
ATOM 634 C C . VAL A 1 83 ? 5.760 -8.224 -9.081 1.00 87.00 83 VAL A C 1
ATOM 636 O O . VAL A 1 83 ? 4.612 -8.020 -8.678 1.00 87.00 83 VAL A O 1
ATOM 639 N N . ASP A 1 84 ? 6.212 -9.437 -9.389 1.00 85.56 84 ASP A N 1
ATOM 640 C CA . ASP A 1 84 ? 5.391 -10.648 -9.345 1.00 85.56 84 ASP A CA 1
ATOM 641 C C . ASP A 1 84 ? 4.934 -10.940 -7.907 1.00 85.56 84 ASP A C 1
ATOM 643 O O . ASP A 1 84 ? 3.738 -11.124 -7.661 1.00 85.56 84 ASP A O 1
ATOM 647 N N . LEU A 1 85 ? 5.840 -10.862 -6.926 1.00 85.81 85 LEU A N 1
ATOM 648 C CA . LEU A 1 85 ? 5.514 -11.036 -5.507 1.00 85.81 85 LEU A CA 1
ATOM 649 C C . LEU A 1 85 ? 4.538 -9.963 -5.004 1.00 85.81 85 LEU A C 1
ATOM 651 O O . LEU A 1 85 ? 3.537 -10.288 -4.359 1.00 85.81 85 LEU A O 1
ATOM 655 N N . ALA A 1 86 ? 4.798 -8.688 -5.308 1.00 87.62 86 ALA A N 1
ATOM 656 C CA . ALA A 1 86 ? 3.937 -7.583 -4.885 1.00 87.62 86 ALA A CA 1
ATOM 657 C C . ALA A 1 86 ? 2.526 -7.699 -5.485 1.00 87.62 86 ALA A C 1
ATOM 659 O O . ALA A 1 86 ? 1.527 -7.486 -4.789 1.00 87.62 86 ALA A O 1
ATOM 660 N N . THR A 1 87 ? 2.439 -8.073 -6.761 1.00 87.94 87 THR A N 1
ATOM 661 C CA . THR A 1 87 ? 1.171 -8.258 -7.477 1.00 87.94 87 THR A CA 1
ATOM 662 C C . THR A 1 87 ? 0.398 -9.452 -6.921 1.00 87.94 87 THR A C 1
ATOM 664 O O . THR A 1 87 ? -0.792 -9.322 -6.627 1.00 87.94 87 THR A O 1
ATOM 667 N N . THR A 1 88 ? 1.082 -10.575 -6.679 1.00 87.00 88 THR A N 1
ATOM 668 C CA . THR A 1 88 ? 0.498 -11.776 -6.065 1.00 87.00 88 THR A CA 1
ATOM 669 C C . THR A 1 88 ? -0.110 -11.458 -4.706 1.00 87.00 88 THR A C 1
ATOM 671 O O . THR A 1 88 ? -1.296 -11.697 -4.477 1.00 87.00 88 THR A O 1
ATOM 674 N N . LEU A 1 89 ? 0.679 -10.861 -3.807 1.00 89.75 89 LEU A N 1
ATOM 675 C CA . LEU A 1 89 ? 0.204 -10.487 -2.476 1.00 89.75 89 LEU A CA 1
ATOM 676 C C . LEU A 1 89 ? -0.975 -9.514 -2.555 1.00 89.75 89 LEU A C 1
ATOM 678 O O . LEU A 1 89 ? -1.955 -9.685 -1.833 1.00 89.75 89 LEU A O 1
ATOM 682 N N . SER A 1 90 ? -0.921 -8.532 -3.458 1.00 90.69 90 SER A N 1
ATOM 683 C CA . SER A 1 90 ? -2.001 -7.554 -3.627 1.00 90.69 90 SER A CA 1
ATOM 684 C C . SER A 1 90 ? -3.312 -8.216 -4.047 1.00 90.69 90 SER A C 1
ATOM 686 O O . SER A 1 90 ? -4.347 -7.928 -3.447 1.00 90.69 90 SER A O 1
ATOM 688 N N . PHE A 1 91 ? -3.289 -9.135 -5.019 1.00 89.12 91 PHE A N 1
ATOM 689 C CA . PHE A 1 91 ? -4.500 -9.836 -5.454 1.00 89.12 91 PHE A CA 1
ATOM 690 C C . PHE A 1 91 ? -5.057 -10.774 -4.387 1.00 89.12 91 PHE A C 1
ATOM 692 O O . PHE A 1 91 ? -6.269 -10.803 -4.186 1.00 89.12 91 PHE A O 1
ATOM 699 N N . VAL A 1 92 ? -4.195 -11.499 -3.673 1.00 90.50 92 VAL A N 1
ATOM 700 C CA . VAL A 1 92 ? -4.625 -12.427 -2.617 1.00 90.50 92 VAL A CA 1
ATOM 701 C C . VAL A 1 92 ? -5.234 -11.675 -1.429 1.00 90.50 92 VAL A C 1
ATOM 703 O O . VAL A 1 92 ? -6.244 -12.103 -0.869 1.00 90.50 92 VAL A O 1
ATOM 706 N N . ILE A 1 93 ? -4.652 -10.537 -1.048 1.00 93.00 93 ILE A N 1
ATOM 707 C CA . ILE A 1 93 ? -5.082 -9.769 0.126 1.00 93.00 93 ILE A CA 1
ATOM 708 C C . ILE A 1 93 ? -6.287 -8.858 -0.189 1.00 93.00 93 ILE A C 1
ATOM 710 O O . ILE A 1 93 ? -7.112 -8.603 0.693 1.00 93.00 93 ILE A O 1
ATOM 714 N N . ALA A 1 94 ? -6.448 -8.393 -1.433 1.00 92.69 94 ALA A N 1
ATOM 715 C CA . ALA A 1 94 ? -7.542 -7.507 -1.842 1.00 92.69 94 ALA A CA 1
ATOM 716 C C . ALA A 1 94 ? -8.958 -7.967 -1.419 1.00 92.69 94 ALA A C 1
ATOM 718 O O . ALA A 1 94 ? -9.663 -7.158 -0.805 1.00 92.69 94 ALA A O 1
ATOM 719 N N . PRO A 1 95 ? -9.408 -9.218 -1.670 1.00 93.75 95 PRO A N 1
ATOM 720 C CA . PRO A 1 95 ? -10.737 -9.663 -1.244 1.00 93.75 95 PRO A CA 1
ATOM 721 C C . PRO A 1 95 ? -10.885 -9.686 0.283 1.00 93.75 95 PRO A C 1
ATOM 723 O O . PRO A 1 95 ? -11.962 -9.379 0.797 1.00 93.75 95 PRO A O 1
ATOM 726 N N . VAL A 1 96 ? -9.805 -9.969 1.021 1.00 94.69 96 VAL A N 1
ATOM 727 C CA . VAL A 1 96 ? -9.805 -9.962 2.492 1.00 94.69 96 VAL A CA 1
ATOM 728 C C . VAL A 1 96 ? -10.056 -8.547 3.017 1.00 94.69 96 VAL A C 1
ATOM 730 O O . VAL A 1 96 ? -10.973 -8.342 3.815 1.00 94.69 96 VAL A O 1
ATOM 733 N N . PHE A 1 97 ? -9.306 -7.549 2.536 1.00 93.06 97 PHE A N 1
ATOM 734 C CA . PHE A 1 97 ? -9.519 -6.157 2.949 1.00 93.06 97 PHE A CA 1
ATOM 735 C C . PHE A 1 97 ? -10.866 -5.601 2.485 1.00 93.06 97 PHE A C 1
ATOM 737 O O . PHE A 1 97 ? -11.532 -4.901 3.252 1.00 93.06 97 PHE A O 1
ATOM 744 N N . ALA A 1 98 ? -11.304 -5.936 1.270 1.00 94.56 98 ALA A N 1
ATOM 745 C CA . ALA A 1 98 ? -12.614 -5.532 0.771 1.00 94.56 98 ALA A CA 1
ATOM 746 C C . ALA A 1 98 ? -13.747 -6.076 1.658 1.00 94.56 98 ALA A C 1
ATOM 748 O O . ALA A 1 98 ? -14.659 -5.328 2.019 1.00 94.56 98 ALA A O 1
ATOM 749 N N . TYR A 1 99 ? -13.663 -7.343 2.075 1.00 95.62 99 TYR A N 1
ATOM 750 C CA . TYR A 1 99 ? -14.646 -7.950 2.970 1.00 95.62 99 TYR A CA 1
ATOM 751 C C . TYR A 1 99 ? -14.645 -7.311 4.363 1.00 95.62 99 TYR A C 1
ATOM 753 O O . TYR A 1 99 ? -15.714 -7.005 4.895 1.00 95.62 99 TYR A O 1
ATOM 761 N N . ILE A 1 100 ? -13.467 -7.062 4.947 1.00 94.62 100 ILE A N 1
ATOM 762 C CA . ILE A 1 100 ? -13.356 -6.391 6.251 1.00 94.62 100 ILE A CA 1
ATOM 763 C C . ILE A 1 100 ? -13.989 -4.997 6.182 1.00 94.62 100 ILE A C 1
ATOM 765 O O . ILE A 1 100 ? -14.828 -4.672 7.023 1.00 94.62 100 ILE A O 1
ATOM 769 N N . ASN A 1 101 ? -13.670 -4.207 5.154 1.00 93.19 101 ASN A N 1
ATOM 770 C CA . ASN A 1 101 ? -14.253 -2.876 4.968 1.00 93.19 101 ASN A CA 1
ATOM 771 C C . ASN A 1 101 ? -15.775 -2.933 4.792 1.00 93.19 101 ASN A C 1
ATOM 773 O O . ASN A 1 101 ? -16.499 -2.157 5.418 1.00 93.19 101 ASN A O 1
ATOM 777 N N . TYR A 1 102 ? -16.270 -3.885 3.998 1.00 94.38 102 TYR A N 1
ATOM 778 C CA . TYR A 1 102 ? -17.704 -4.104 3.824 1.00 94.38 102 TYR A CA 1
ATOM 779 C C . TYR A 1 102 ? -18.398 -4.468 5.146 1.00 94.38 102 TYR A C 1
ATOM 781 O O . TYR A 1 102 ? -19.463 -3.936 5.464 1.00 94.38 102 TYR A O 1
ATOM 789 N N . LYS A 1 103 ? -17.785 -5.342 5.950 1.00 93.94 103 LYS A N 1
ATOM 790 C CA . LYS A 1 103 ? -18.326 -5.757 7.249 1.00 93.94 103 LYS A CA 1
ATOM 791 C C . LYS A 1 103 ? -1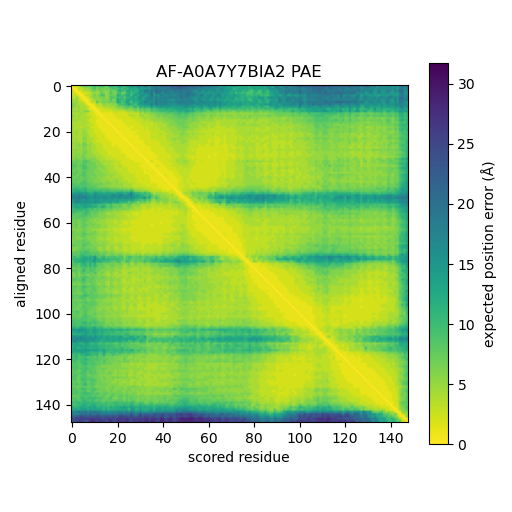8.340 -4.605 8.254 1.00 93.94 103 LYS A C 1
ATOM 793 O O . LYS A 1 103 ? -19.331 -4.442 8.962 1.00 93.94 103 LYS A O 1
ATOM 798 N N . VAL A 1 104 ? -17.278 -3.799 8.304 1.00 92.62 104 VAL A N 1
ATOM 799 C CA . VAL A 1 104 ? -17.183 -2.641 9.208 1.00 92.62 104 VAL A CA 1
ATOM 800 C C . VAL A 1 104 ? -18.249 -1.603 8.871 1.00 92.62 104 VAL A C 1
ATOM 802 O O . VAL A 1 104 ? -18.973 -1.178 9.767 1.00 92.62 104 VAL A O 1
ATOM 805 N N . ILE A 1 105 ? -18.410 -1.239 7.594 1.00 92.94 105 ILE A N 1
ATOM 806 C CA . ILE A 1 105 ? -19.370 -0.192 7.212 1.00 92.94 105 ILE A CA 1
ATOM 807 C C . ILE A 1 105 ? -20.836 -0.634 7.369 1.00 92.94 105 ILE A C 1
ATOM 809 O O . ILE A 1 105 ? -21.715 0.196 7.591 1.00 92.94 105 ILE A O 1
ATOM 813 N N . MET A 1 106 ? -21.110 -1.939 7.275 1.00 90.62 106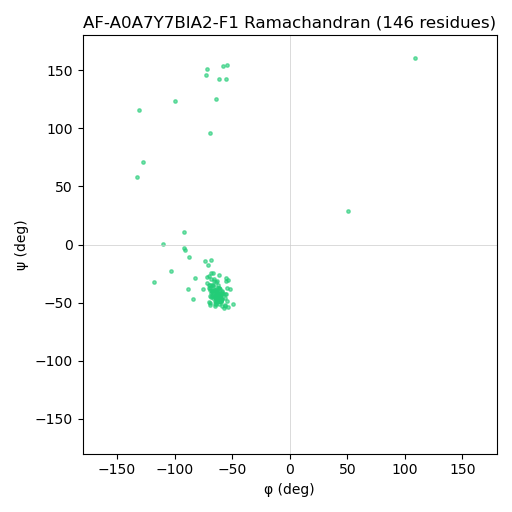 MET A N 1
ATOM 814 C CA . MET A 1 106 ? -22.452 -2.504 7.473 1.00 90.62 106 MET A CA 1
ATOM 815 C C . MET A 1 106 ? -22.769 -2.847 8.936 1.00 90.62 106 MET A C 1
ATOM 817 O O . MET A 1 106 ? -23.934 -3.115 9.245 1.00 90.62 106 MET A O 1
ATOM 821 N N . SER A 1 107 ? -21.767 -2.815 9.820 1.00 91.81 107 SER A N 1
ATOM 822 C CA . SER A 1 107 ? -21.878 -3.138 11.246 1.00 91.81 107 SER A CA 1
ATOM 823 C C . SER A 1 107 ? -22.955 -2.315 11.960 1.00 91.81 107 SER A C 1
ATOM 825 O O . SER A 1 107 ? -23.273 -1.187 11.577 1.00 91.81 107 SER A O 1
ATOM 827 N N . ASP A 1 108 ? -23.489 -2.859 13.050 1.00 88.94 108 ASP A N 1
ATOM 828 C CA . ASP A 1 108 ? -24.453 -2.174 13.919 1.00 88.94 108 ASP A CA 1
ATOM 829 C C . ASP A 1 108 ? -23.831 -1.002 14.692 1.00 88.94 108 ASP A C 1
ATOM 831 O O . ASP A 1 108 ? -24.544 -0.155 15.219 1.00 88.94 108 ASP A O 1
ATOM 835 N N . GLN A 1 109 ? -22.498 -0.912 14.708 1.00 89.81 109 GLN A N 1
ATOM 836 C CA . GLN A 1 109 ? -21.754 0.204 15.299 1.00 89.81 109 GLN A CA 1
ATOM 837 C C . GLN A 1 109 ? -21.814 1.494 14.462 1.00 89.81 109 GLN A C 1
ATOM 839 O O . GLN A 1 109 ? -21.454 2.557 14.963 1.00 89.81 109 GLN A O 1
ATOM 844 N N . ILE A 1 110 ? -22.246 1.417 13.198 1.00 89.81 110 ILE A N 1
ATOM 845 C CA . ILE A 1 110 ? -22.394 2.575 12.311 1.00 89.81 110 ILE A CA 1
ATOM 846 C C . ILE A 1 110 ? -23.863 2.998 12.285 1.00 89.81 110 ILE A C 1
ATOM 848 O O . ILE A 1 110 ? -24.737 2.204 11.926 1.00 89.81 110 ILE A O 1
ATOM 852 N N . SER A 1 111 ? -24.140 4.259 12.634 1.00 89.56 111 SER A N 1
ATOM 853 C CA . SER A 1 111 ? -25.493 4.824 12.578 1.00 89.56 111 SER A CA 1
ATOM 854 C C . SER A 1 111 ? -26.093 4.670 11.180 1.00 89.56 111 SER A C 1
ATOM 856 O O . SER A 1 111 ? -25.399 4.843 10.179 1.00 89.56 111 SER A O 1
ATOM 858 N N . ALA A 1 112 ? -27.397 4.390 11.104 1.00 84.12 112 ALA A N 1
ATOM 859 C CA . ALA A 1 112 ? -28.091 4.112 9.842 1.00 84.12 112 ALA A CA 1
ATOM 860 C C . ALA A 1 112 ? -27.930 5.222 8.783 1.00 84.12 112 ALA A C 1
ATOM 862 O O . ALA A 1 112 ? -27.910 4.924 7.594 1.00 84.12 112 ALA A O 1
ATOM 863 N N . GLU A 1 113 ? -27.753 6.475 9.210 1.00 87.44 113 GLU A N 1
ATOM 864 C CA . GLU A 1 113 ? -27.516 7.632 8.338 1.00 87.44 113 GLU A CA 1
ATOM 865 C C . GLU A 1 113 ? -26.174 7.572 7.585 1.00 87.44 113 GLU A C 1
ATOM 867 O O . GLU A 1 113 ? -26.082 8.025 6.446 1.00 87.44 113 GLU A O 1
ATOM 872 N N . PHE A 1 114 ? -25.147 6.960 8.182 1.00 88.25 114 PHE A N 1
ATOM 873 C CA . PHE A 1 114 ? -23.826 6.793 7.567 1.00 88.25 114 PHE A CA 1
ATOM 874 C C . PHE A 1 114 ? -23.684 5.467 6.811 1.00 88.25 114 PHE A C 1
ATOM 876 O O . PHE A 1 114 ? -22.641 5.217 6.198 1.00 88.25 114 PHE A O 1
ATOM 883 N N . LYS A 1 115 ? -24.709 4.601 6.835 1.00 89.75 115 LYS A N 1
ATOM 884 C CA . LYS A 1 115 ? -24.669 3.335 6.100 1.00 89.75 115 LYS A CA 1
ATOM 885 C C . LYS A 1 115 ? -24.802 3.579 4.587 1.00 89.75 115 LYS A C 1
ATOM 887 O O . LYS A 1 115 ? -25.514 4.489 4.155 1.00 89.75 115 LYS A O 1
ATOM 892 N N . PRO A 1 116 ? -24.144 2.763 3.744 1.00 90.19 116 PRO A N 1
ATOM 893 C CA . PRO A 1 116 ? -24.185 2.931 2.297 1.00 90.19 116 PRO A CA 1
ATOM 894 C C . PRO A 1 116 ? -25.605 2.788 1.750 1.00 90.19 116 PRO A C 1
ATOM 896 O O . PRO A 1 116 ? -26.360 1.906 2.165 1.00 90.19 116 PRO A O 1
ATOM 899 N N . LYS A 1 117 ? -25.945 3.601 0.743 1.00 92.00 117 LYS A N 1
ATOM 900 C CA . LYS A 1 117 ? -27.202 3.453 -0.005 1.00 92.00 117 LYS A CA 1
ATOM 901 C C . LYS A 1 117 ? -27.293 2.052 -0.642 1.00 92.00 117 LYS A C 1
ATOM 903 O O . LYS A 1 117 ? -26.256 1.482 -0.993 1.00 92.00 117 LYS A O 1
ATOM 908 N N . PRO A 1 118 ? -28.502 1.514 -0.893 1.00 89.62 118 PRO A N 1
ATOM 909 C CA . PRO A 1 118 ? -28.674 0.164 -1.441 1.00 89.62 118 PRO A CA 1
ATOM 910 C C . PRO A 1 118 ? -27.915 -0.100 -2.753 1.00 89.62 118 PRO A C 1
ATOM 912 O O . PRO A 1 118 ? -27.339 -1.168 -2.925 1.00 89.62 118 PRO A O 1
ATOM 915 N N . TRP A 1 119 ? -27.832 0.884 -3.657 1.00 94.94 119 TRP A N 1
ATOM 916 C CA . TRP A 1 119 ? -27.066 0.734 -4.903 1.00 94.94 119 TRP A CA 1
ATOM 917 C C . TRP A 1 119 ? -25.559 0.576 -4.644 1.00 94.94 119 TRP A C 1
ATOM 919 O O . TRP A 1 119 ? -24.902 -0.244 -5.280 1.00 94.94 119 TRP A O 1
ATOM 929 N N . LEU A 1 120 ? -25.019 1.316 -3.669 1.00 92.69 120 LEU A N 1
ATOM 930 C CA . LEU A 1 120 ? -23.606 1.271 -3.306 1.00 92.69 120 LEU A CA 1
ATOM 931 C C . LEU A 1 120 ? -23.275 -0.038 -2.581 1.00 92.69 120 LEU A C 1
ATOM 933 O O . LEU A 1 120 ? -22.199 -0.594 -2.777 1.00 92.69 120 LEU A O 1
ATOM 937 N N . LYS A 1 121 ? -24.227 -0.578 -1.808 1.00 92.69 121 LYS A N 1
ATOM 938 C CA . LYS A 1 121 ? -24.137 -1.930 -1.243 1.00 92.69 121 LYS A CA 1
ATOM 939 C C . LYS A 1 121 ? -24.010 -2.983 -2.344 1.00 92.69 121 LYS A C 1
ATOM 941 O O . LYS A 1 121 ? -23.129 -3.834 -2.255 1.00 92.69 121 LYS A O 1
ATOM 946 N N . ASN A 1 122 ? -24.850 -2.915 -3.376 1.00 94.69 122 ASN A N 1
ATOM 947 C CA . ASN A 1 122 ? -24.792 -3.857 -4.494 1.00 94.69 122 ASN A CA 1
ATOM 948 C C . ASN A 1 122 ? -23.484 -3.709 -5.282 1.00 94.69 122 ASN A C 1
ATOM 950 O O . ASN A 1 122 ? -22.882 -4.717 -5.640 1.00 94.69 122 ASN A O 1
ATOM 954 N N . LEU A 1 123 ? -23.004 -2.476 -5.483 1.00 95.00 123 LEU A N 1
ATOM 955 C CA . LEU A 1 123 ? -21.711 -2.221 -6.121 1.00 95.00 123 LEU A CA 1
ATOM 956 C C . LEU A 1 123 ? -20.543 -2.783 -5.298 1.00 95.00 123 LEU A C 1
ATOM 958 O O . LEU A 1 123 ? -19.642 -3.395 -5.861 1.00 95.00 123 LEU A O 1
ATOM 962 N N . ALA A 1 124 ? -20.572 -2.631 -3.973 1.00 94.50 124 ALA A N 1
ATOM 963 C CA . ALA A 1 124 ? -19.551 -3.190 -3.091 1.00 94.50 124 ALA A CA 1
ATOM 964 C C . ALA A 1 124 ? -19.538 -4.727 -3.129 1.00 94.50 124 ALA A C 1
ATOM 966 O O . ALA A 1 124 ? -18.467 -5.326 -3.178 1.00 94.50 124 ALA A O 1
ATOM 967 N N . ILE A 1 125 ? -20.713 -5.369 -3.169 1.00 94.81 125 ILE A N 1
ATOM 968 C CA . ILE A 1 125 ? -20.821 -6.828 -3.330 1.00 94.81 125 ILE A CA 1
ATOM 969 C C . ILE A 1 125 ? -20.288 -7.257 -4.703 1.00 94.81 125 ILE A C 1
ATOM 971 O O . ILE A 1 125 ? -19.505 -8.199 -4.780 1.00 94.81 125 ILE A O 1
ATOM 975 N N . ALA A 1 126 ? -20.662 -6.559 -5.779 1.00 96.50 126 ALA A N 1
ATOM 976 C CA . ALA A 1 126 ? -20.161 -6.848 -7.121 1.00 96.50 126 ALA A CA 1
ATOM 977 C C . ALA A 1 126 ? -18.632 -6.707 -7.198 1.00 96.50 126 ALA A C 1
ATOM 979 O O . ALA A 1 126 ? -17.963 -7.583 -7.740 1.00 96.50 126 ALA A O 1
ATOM 980 N N . GLY A 1 127 ? -18.073 -5.657 -6.589 1.00 95.44 127 GLY A N 1
ATOM 981 C CA . GLY A 1 127 ? -16.629 -5.459 -6.472 1.00 95.44 127 GLY A CA 1
ATOM 982 C C . GLY A 1 127 ? -15.943 -6.555 -5.652 1.00 95.44 127 GLY A C 1
ATOM 983 O O . GLY A 1 127 ? -14.880 -7.029 -6.038 1.00 95.44 127 GLY A O 1
ATOM 984 N N . LEU A 1 128 ? -16.564 -7.018 -4.563 1.00 95.81 128 LEU A N 1
ATOM 985 C CA . LEU A 1 128 ? -16.047 -8.128 -3.760 1.00 95.81 128 LEU A CA 1
ATOM 986 C C . LEU A 1 128 ? -16.007 -9.438 -4.560 1.00 95.81 128 LEU A C 1
ATOM 988 O O . LEU A 1 128 ? -14.990 -10.130 -4.545 1.00 95.81 128 LEU A O 1
ATOM 992 N N . ILE A 1 129 ? -17.083 -9.760 -5.285 1.00 96.31 129 ILE A N 1
ATOM 993 C CA . ILE A 1 129 ? -17.132 -10.928 -6.178 1.00 96.31 129 ILE A CA 1
ATOM 994 C C . ILE A 1 129 ? -16.051 -10.797 -7.252 1.00 96.31 129 ILE A C 1
ATOM 996 O O . ILE A 1 129 ? -15.276 -11.729 -7.444 1.00 96.31 129 ILE A O 1
ATOM 1000 N N . PHE A 1 130 ? -15.953 -9.634 -7.897 1.00 95.25 130 PHE A N 1
ATOM 1001 C CA . PHE A 1 130 ? -14.947 -9.356 -8.920 1.00 95.25 130 PHE A CA 1
ATOM 1002 C C . PHE A 1 130 ? -13.522 -9.581 -8.398 1.00 95.25 130 PHE A C 1
ATOM 1004 O O . PHE A 1 130 ? -12.776 -10.357 -8.990 1.00 95.25 130 PHE A O 1
ATOM 1011 N N . LEU A 1 131 ? -13.161 -8.981 -7.258 1.00 93.94 131 LEU A N 1
ATOM 1012 C CA . LEU A 1 131 ? -11.841 -9.153 -6.640 1.00 93.94 131 LEU A CA 1
ATOM 1013 C C . LEU A 1 131 ? -11.563 -10.611 -6.265 1.00 93.94 131 LEU A C 1
ATOM 1015 O O . LEU A 1 131 ? -10.446 -11.086 -6.439 1.00 93.94 131 LEU A O 1
ATOM 1019 N N . THR A 1 132 ? -12.577 -11.329 -5.781 1.00 94.19 132 THR A N 1
ATOM 1020 C CA . THR A 1 132 ? -12.443 -12.737 -5.384 1.00 94.19 132 THR A CA 1
ATOM 1021 C C . THR A 1 132 ? -12.213 -13.634 -6.598 1.00 94.19 132 THR A C 1
ATOM 1023 O O . THR A 1 132 ? -11.314 -14.470 -6.583 1.00 94.19 132 THR A O 1
ATOM 1026 N N . VAL A 1 133 ? -12.976 -13.433 -7.676 1.00 93.75 133 VAL A N 1
ATOM 1027 C CA . VAL A 1 133 ? -12.799 -14.162 -8.941 1.00 93.75 133 VAL A CA 1
ATOM 1028 C C . VAL A 1 133 ? -11.424 -13.872 -9.541 1.00 93.75 133 VAL A C 1
ATOM 1030 O O . VAL A 1 133 ? -10.728 -14.807 -9.922 1.00 93.75 133 VAL A O 1
ATOM 1033 N N . PHE A 1 134 ? -10.991 -12.608 -9.564 1.00 89.75 134 PHE A N 1
ATOM 1034 C CA . PHE A 1 134 ? -9.655 -12.241 -10.046 1.00 89.75 134 PHE A CA 1
ATOM 1035 C C . PHE A 1 134 ? -8.536 -12.860 -9.208 1.00 89.75 134 PHE A C 1
ATOM 1037 O O . PHE A 1 134 ? -7.571 -13.360 -9.778 1.00 89.75 134 PHE A O 1
ATOM 1044 N N . ALA A 1 135 ? -8.671 -12.884 -7.880 1.00 90.75 135 ALA A N 1
ATOM 1045 C CA . ALA A 1 135 ? -7.703 -13.541 -7.008 1.00 90.75 135 ALA A CA 1
ATOM 1046 C C . ALA A 1 135 ? -7.608 -15.049 -7.298 1.00 90.75 135 ALA A C 1
ATOM 1048 O O . ALA A 1 135 ? -6.506 -15.585 -7.387 1.00 90.75 135 ALA A O 1
ATOM 1049 N N . ILE A 1 136 ? -8.745 -15.725 -7.510 1.00 90.06 136 ILE A N 1
ATOM 1050 C CA . ILE A 1 136 ? -8.776 -17.151 -7.871 1.00 90.06 136 ILE A CA 1
ATOM 1051 C C . ILE A 1 136 ? -8.123 -17.383 -9.237 1.00 90.06 136 ILE A C 1
ATOM 1053 O O . ILE A 1 136 ? -7.258 -18.248 -9.345 1.00 90.06 136 ILE A O 1
ATOM 1057 N N . ILE A 1 137 ? -8.496 -16.608 -10.262 1.00 88.31 137 ILE A N 1
ATOM 1058 C CA . ILE A 1 137 ? -7.897 -16.704 -11.605 1.00 88.31 137 ILE A CA 1
ATOM 1059 C C . ILE A 1 137 ? -6.383 -16.516 -11.516 1.00 88.31 137 ILE A C 1
ATOM 1061 O O . ILE A 1 137 ? -5.635 -17.306 -12.084 1.00 88.31 137 ILE A O 1
ATOM 1065 N N . TYR A 1 138 ? -5.931 -15.505 -10.772 1.00 84.56 138 TYR A N 1
ATOM 1066 C CA . TYR A 1 138 ? -4.511 -15.227 -10.607 1.00 84.56 138 TYR A CA 1
ATOM 1067 C C . TYR A 1 138 ? -3.773 -16.403 -9.960 1.00 84.56 138 TYR A C 1
ATOM 1069 O O . TYR A 1 138 ? -2.740 -16.814 -10.473 1.00 84.56 138 TYR A O 1
ATOM 1077 N N . ILE A 1 139 ? -4.313 -16.988 -8.884 1.00 86.12 139 ILE A N 1
ATOM 1078 C CA . ILE A 1 139 ? -3.728 -18.175 -8.237 1.00 86.12 139 ILE A CA 1
ATOM 1079 C C . ILE A 1 139 ? -3.660 -19.347 -9.225 1.00 86.12 139 ILE A C 1
ATOM 1081 O O . ILE A 1 139 ? -2.625 -19.995 -9.338 1.00 86.12 139 ILE A O 1
ATOM 1085 N N . VAL A 1 140 ? -4.739 -19.610 -9.962 1.00 86.81 140 VAL A N 1
ATOM 1086 C CA . VAL A 1 140 ? -4.800 -20.718 -10.928 1.00 86.81 140 VAL A CA 1
ATOM 1087 C C . VAL A 1 140 ? -3.749 -20.571 -12.030 1.00 86.81 140 VAL A C 1
ATOM 1089 O O . VAL A 1 140 ? -3.077 -21.550 -12.350 1.00 86.81 140 VAL A O 1
ATOM 1092 N N . VAL A 1 141 ? -3.586 -19.362 -12.573 1.00 83.31 141 VAL A N 1
ATOM 1093 C CA . VAL A 1 141 ? -2.579 -19.057 -13.602 1.00 83.31 141 VAL A CA 1
ATOM 1094 C C . VAL A 1 141 ? -1.167 -19.104 -13.021 1.00 83.31 141 VAL A C 1
ATOM 1096 O O . VAL A 1 141 ? -0.279 -19.692 -13.621 1.00 83.31 141 VAL A O 1
ATOM 1099 N N . TYR A 1 142 ? -0.948 -18.527 -11.838 1.00 80.06 142 TYR A N 1
ATOM 1100 C CA . TYR A 1 142 ? 0.372 -18.477 -11.207 1.00 80.06 142 TYR A CA 1
ATOM 1101 C C . TYR A 1 142 ? 0.928 -19.872 -10.880 1.00 80.06 142 TYR A C 1
ATOM 1103 O O . TYR A 1 142 ? 2.133 -20.089 -10.962 1.00 80.06 142 TYR A O 1
ATOM 1111 N N . PHE A 1 143 ? 0.061 -20.820 -10.513 1.00 80.62 143 PHE A N 1
ATOM 1112 C CA . PHE A 1 143 ? 0.449 -22.202 -10.219 1.00 80.62 143 PHE A CA 1
ATOM 1113 C C . PHE A 1 143 ? 0.379 -23.143 -11.438 1.00 80.62 143 PHE A C 1
ATOM 1115 O O . PHE A 1 143 ? 0.471 -24.355 -11.246 1.00 80.62 143 PHE A O 1
ATOM 1122 N N . ASP A 1 144 ? 0.197 -22.622 -12.661 1.00 75.19 144 ASP A N 1
ATOM 1123 C CA . ASP A 1 144 ? 0.061 -23.412 -13.901 1.00 75.19 144 ASP A CA 1
ATOM 1124 C C . ASP A 1 144 ? -0.989 -24.544 -13.796 1.00 75.19 144 ASP A C 1
ATOM 1126 O O . ASP A 1 144 ? -0.907 -25.580 -14.458 1.00 75.19 144 ASP A O 1
ATOM 1130 N N . ILE A 1 145 ? -2.017 -24.362 -12.957 1.00 63.88 145 ILE A N 1
ATOM 1131 C CA . ILE A 1 145 ? -3.068 -25.374 -12.728 1.00 63.88 145 ILE A CA 1
ATOM 1132 C C . ILE A 1 145 ? -3.935 -25.534 -13.989 1.00 63.88 145 ILE A C 1
ATOM 1134 O O . ILE A 1 145 ? -4.539 -26.584 -14.213 1.00 63.88 145 ILE A O 1
ATOM 1138 N N . ILE A 1 146 ? -3.979 -24.498 -14.831 1.00 55.56 146 ILE A N 1
ATOM 1139 C CA . ILE A 1 146 ? -4.585 -24.513 -16.159 1.00 55.56 146 ILE A CA 1
ATOM 1140 C C . ILE A 1 146 ? -3.564 -23.910 -17.125 1.00 55.56 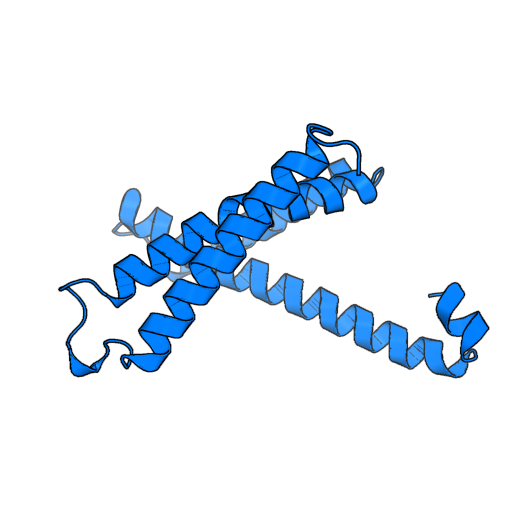146 ILE A C 1
ATOM 1142 O O . ILE A 1 146 ? -3.245 -22.729 -17.022 1.00 55.56 146 ILE A O 1
ATOM 1146 N N . SER A 1 147 ? -3.077 -24.713 -18.069 1.00 51.81 147 SER A N 1
ATOM 1147 C CA . SER A 1 147 ? -2.282 -24.239 -19.201 1.00 51.81 147 SER A CA 1
ATOM 1148 C C . SER A 1 147 ? -3.189 -23.439 -20.143 1.00 51.81 147 SER A C 1
ATOM 1150 O O . SER A 1 147 ? -3.924 -24.036 -20.938 1.00 51.81 147 SER A O 1
ATOM 1152 N N . ILE A 1 148 ? -3.197 -22.114 -20.000 1.00 53.72 148 ILE A N 1
ATOM 1153 C CA . ILE A 1 148 ? -3.820 -21.180 -20.952 1.00 53.72 148 ILE A CA 1
ATOM 1154 C C . ILE A 1 148 ? -2.768 -20.740 -21.966 1.00 53.72 148 ILE A C 1
ATOM 1156 O O . ILE A 1 148 ? -1.647 -20.402 -21.528 1.00 53.72 148 ILE A O 1
#

Radius of gyration: 20.43 Å; Cα contacts (8 Å, |Δi|>4): 83; chains: 1; bounding box: 47×41×58 Å

Secondary structure (DSSP, 8-state):
-HHHHHHH-TTHHHHHHHHHHHHHHHHHHHHHHHHHHHHHHHHHHHT-TTS-HHHHHHHHHHHHHHHHHHHHHHHGGGHHHHHHHHHHHHHHHHHHHHHHHHHHHHSTTS-GGGSPPHHHHHHHHHHHHHHHHHHHHHHHHHTTSS--

Foldseek 3Di:
DVVVCVVPHVVCVVVCVVVVCVVVVVVLCCQLQVQLLVVLVVCCVVPNVPDDSVVSSVVSSVVSVVVVVVVCVVCVVPVVVVVLVVVLCCLQCVLVVLVVVLCVLPDPVHPPVSRDDPVVNVVSVVVSVVSVVSNVVSVCVVVPVDDD

Solvent-accessible surface area (backbone atoms only — not comparable to full-atom values): 8099 Å² total; per-residue (Å²): 106,73,71,57,25,71,74,77,32,71,78,52,43,61,58,52,50,52,54,52,50,53,51,57,50,50,54,50,50,52,48,31,55,52,48,9,46,53,50,17,53,51,49,28,70,75,78,34,74,87,55,58,68,67,59,41,20,54,51,32,23,52,47,50,48,49,53,51,51,52,51,45,68,75,32,59,90,43,55,64,61,48,51,51,51,53,50,51,53,49,39,64,46,45,35,57,54,48,50,52,52,53,51,57,54,68,31,90,89,45,57,76,88,78,36,74,55,71,68,57,48,52,48,51,50,51,50,41,51,50,40,42,53,50,27,52,52,49,53,39,54,75,67,57,75,55,90,125

pLDDT: mean 88.91, std 8.05, range [51.81, 96.5]

Mean predicted aligned error: 6.61 Å